Protein AF-A0A2T0TN71-F1 (afdb_monomer_lite)

Foldseek 3Di:
DDDPVVQDLVNLVVADFPPVLVVLLVVLVVLQVLLVVVVVCVVVVNDDDPVVVVSSVVSVVSSVVSSVCSSPPTHPVVVRVVVVVVVVD

Sequence (89 aa):
MHNQNDLSLLERFSAPTPKLFSLIRNAGVILGLFSAFLMGLEAQGIELPAFLKTVAETSSLIEGIVAAVIAQLTVDFKALAQKKALDSI

Organism: NCBI:txid1469603

Radius of gyration: 17.32 Å; chains: 1; bounding box: 39×22×54 Å

Secondary structure (DSSP, 8-state):
---TTS--HHHHHHS---HHHHHHHHHHHHHHHHHHHHHHHHHTT----HHHHHHHHHHHHHHHHHHHHHHHH---HHHHHHHHHHTT-

Structure (mmCIF, N/CA/C/O backbone):
data_AF-A0A2T0TN71-F1
#
_entry.id   AF-A0A2T0TN71-F1
#
loop_
_atom_site.group_PDB
_atom_site.id
_atom_site.type_symbol
_atom_site.label_atom_id
_atom_site.label_alt_id
_atom_site.label_comp_id
_atom_site.label_asym_id
_atom_site.label_entity_id
_atom_site.label_seq_id
_atom_site.pdbx_PDB_ins_code
_atom_site.Cartn_x
_atom_site.Cartn_y
_atom_site.Cartn_z
_atom_site.occupancy
_atom_site.B_iso_or_equiv
_atom_site.auth_seq_id
_atom_site.auth_comp_id
_atom_site.auth_asym_id
_atom_site.auth_atom_id
_atom_site.pdbx_PDB_model_num
ATOM 1 N N . MET A 1 1 ? 19.698 7.485 -23.717 1.00 42.16 1 MET A N 1
ATOM 2 C CA . MET A 1 1 ? 19.618 6.604 -22.532 1.00 42.16 1 MET A CA 1
ATOM 3 C C . MET A 1 1 ? 18.536 7.177 -21.632 1.00 42.16 1 MET A C 1
ATOM 5 O O . MET A 1 1 ? 18.666 8.335 -21.273 1.00 42.16 1 MET A O 1
ATOM 9 N N . HIS A 1 2 ? 17.444 6.452 -21.369 1.00 45.91 2 HIS A N 1
ATOM 10 C CA . HIS A 1 2 ? 16.406 6.933 -20.444 1.00 45.91 2 HIS A CA 1
ATOM 11 C C . HIS A 1 2 ? 16.961 6.841 -19.019 1.00 45.91 2 HIS A C 1
ATOM 13 O O . HIS A 1 2 ? 17.315 5.746 -18.577 1.00 45.91 2 HIS A O 1
ATOM 19 N N . ASN A 1 3 ? 17.107 7.982 -18.345 1.00 56.81 3 ASN A N 1
ATOM 20 C CA . ASN A 1 3 ? 17.641 8.039 -16.992 1.00 56.81 3 ASN A CA 1
ATOM 21 C C . ASN A 1 3 ? 16.603 7.489 -16.008 1.00 56.81 3 ASN A C 1
ATOM 23 O O . ASN A 1 3 ? 15.409 7.754 -16.122 1.00 56.81 3 ASN A O 1
ATOM 27 N N . GLN A 1 4 ? 17.061 6.738 -15.005 1.00 53.38 4 GLN A N 1
ATOM 28 C CA . GLN A 1 4 ? 16.219 6.149 -13.948 1.00 53.38 4 GLN A CA 1
ATOM 29 C C . GLN A 1 4 ? 15.371 7.190 -13.187 1.00 53.38 4 GLN A C 1
ATOM 31 O O . GLN A 1 4 ? 14.367 6.843 -12.558 1.00 53.38 4 GLN A O 1
ATOM 36 N N . ASN A 1 5 ? 15.768 8.460 -13.257 1.00 61.12 5 ASN A N 1
ATOM 37 C CA . ASN A 1 5 ? 15.111 9.587 -12.605 1.00 61.12 5 ASN A CA 1
ATOM 38 C C . ASN A 1 5 ? 13.944 10.184 -13.405 1.00 61.12 5 ASN A C 1
ATOM 40 O O . ASN A 1 5 ? 13.207 10.982 -12.839 1.00 61.12 5 ASN A O 1
ATOM 44 N N . ASP A 1 6 ? 13.736 9.780 -14.662 1.00 68.69 6 ASP A N 1
ATOM 45 C CA . ASP A 1 6 ? 12.670 10.346 -15.504 1.00 68.69 6 ASP A CA 1
ATOM 46 C C . ASP A 1 6 ? 11.318 9.628 -15.333 1.00 68.69 6 ASP A C 1
ATOM 48 O O . ASP A 1 6 ? 10.304 10.099 -15.835 1.00 68.69 6 ASP A O 1
ATOM 52 N N . LEU A 1 7 ? 11.282 8.485 -14.630 1.00 68.38 7 LEU A N 1
ATOM 53 C CA . LEU A 1 7 ? 10.034 7.772 -14.337 1.00 68.38 7 LEU A CA 1
ATOM 54 C C . LEU A 1 7 ? 9.294 8.443 -13.175 1.00 68.38 7 LEU A C 1
ATOM 56 O O . LEU A 1 7 ? 9.782 8.436 -12.038 1.00 68.38 7 LEU A O 1
ATOM 60 N N . SER A 1 8 ? 8.083 8.926 -13.446 1.00 74.94 8 SER A N 1
ATOM 61 C CA . SER A 1 8 ? 7.148 9.414 -12.429 1.00 74.94 8 SER A CA 1
ATOM 62 C C . SER A 1 8 ? 6.705 8.294 -11.473 1.00 74.94 8 SER A C 1
ATOM 64 O O . SER A 1 8 ? 6.799 7.105 -11.782 1.00 74.94 8 SER A O 1
ATOM 66 N N . LEU A 1 9 ? 6.182 8.653 -10.294 1.00 70.31 9 LEU A N 1
ATOM 67 C CA . LEU A 1 9 ? 5.716 7.675 -9.294 1.00 70.31 9 LEU A CA 1
ATOM 68 C C . LEU A 1 9 ? 4.650 6.715 -9.851 1.00 70.31 9 LEU A C 1
ATOM 70 O O . LEU A 1 9 ? 4.670 5.525 -9.539 1.00 70.31 9 LEU A O 1
ATOM 74 N N . LEU A 1 10 ? 3.762 7.210 -10.718 1.00 71.88 10 LEU A N 1
ATOM 75 C CA . LEU A 1 10 ? 2.737 6.400 -11.384 1.00 71.88 10 LEU A CA 1
ATOM 76 C C . LEU A 1 10 ? 3.334 5.418 -12.399 1.00 71.88 10 LEU A C 1
ATOM 78 O O . LEU A 1 10 ? 2.916 4.258 -12.467 1.00 71.88 10 LEU A O 1
ATOM 82 N N . GLU A 1 11 ? 4.339 5.849 -13.160 1.00 72.69 11 GLU A N 1
ATOM 83 C CA . GLU A 1 11 ? 5.042 4.974 -14.101 1.00 72.69 11 GLU A CA 1
ATOM 84 C C . GLU A 1 11 ? 5.858 3.909 -13.369 1.00 72.69 11 GLU A C 1
ATOM 86 O O . GLU A 1 11 ? 5.865 2.753 -13.785 1.00 72.69 11 GLU A O 1
ATOM 91 N N . ARG A 1 12 ? 6.483 4.263 -12.238 1.00 70.69 12 ARG A N 1
ATOM 92 C CA . ARG A 1 12 ? 7.181 3.313 -11.358 1.00 70.69 12 ARG A CA 1
ATOM 93 C C . ARG A 1 12 ? 6.230 2.285 -10.757 1.00 70.69 12 ARG A C 1
ATOM 95 O O . ARG A 1 12 ? 6.579 1.112 -10.682 1.00 70.69 12 ARG A O 1
ATOM 102 N N . PHE A 1 13 ? 5.025 2.699 -10.369 1.00 69.62 13 PHE A N 1
ATOM 103 C CA . PHE A 1 13 ? 4.008 1.782 -9.857 1.00 69.62 13 PHE A CA 1
ATOM 104 C C . PHE A 1 13 ? 3.536 0.787 -10.926 1.00 69.62 13 PHE A C 1
ATOM 106 O O . PHE A 1 13 ? 3.330 -0.391 -10.633 1.00 69.62 13 PHE A O 1
ATOM 113 N N . SER A 1 14 ? 3.400 1.251 -12.169 1.00 70.81 14 SER A N 1
ATOM 114 C CA . SER A 1 14 ? 2.919 0.451 -13.305 1.00 70.81 14 SER A CA 1
ATOM 115 C C . SER A 1 14 ? 4.027 -0.350 -14.000 1.00 70.81 14 SER A C 1
ATOM 117 O O . SER A 1 14 ? 3.748 -1.192 -14.858 1.00 70.81 14 SER A O 1
ATOM 119 N N . ALA A 1 15 ? 5.288 -0.093 -13.649 1.00 72.56 15 ALA A N 1
ATOM 120 C CA . ALA A 1 15 ? 6.439 -0.783 -14.199 1.00 72.56 15 ALA A CA 1
ATOM 121 C C . ALA A 1 15 ? 6.461 -2.268 -13.782 1.00 72.56 15 ALA A C 1
ATOM 123 O O . ALA A 1 15 ? 5.979 -2.635 -12.704 1.00 72.56 15 ALA A O 1
ATOM 124 N N . PRO A 1 16 ? 7.033 -3.148 -14.624 1.00 69.12 16 PRO A N 1
ATOM 125 C CA . PRO A 1 16 ? 7.241 -4.537 -14.261 1.00 69.12 16 PRO A CA 1
ATOM 126 C C . PRO A 1 16 ? 8.197 -4.616 -13.067 1.00 69.12 16 PRO A C 1
ATOM 128 O O . PRO A 1 16 ? 9.282 -4.034 -13.068 1.00 69.12 16 PRO A O 1
ATOM 131 N N . THR A 1 17 ? 7.763 -5.347 -12.045 1.00 72.69 17 THR A N 1
ATOM 132 C CA . THR A 1 17 ? 8.514 -5.600 -10.815 1.00 72.69 17 THR A CA 1
ATOM 133 C C . THR A 1 17 ? 8.747 -7.108 -10.667 1.00 72.69 17 THR A C 1
ATOM 135 O O . THR A 1 17 ? 7.897 -7.901 -11.091 1.00 72.69 17 THR A O 1
ATOM 138 N N . PRO A 1 18 ? 9.876 -7.554 -10.084 1.00 76.94 18 PRO A N 1
ATOM 139 C CA . PRO A 1 18 ? 10.116 -8.975 -9.854 1.00 76.94 18 PRO A CA 1
ATOM 140 C C . PRO A 1 18 ? 9.015 -9.594 -8.983 1.00 76.94 18 PRO A C 1
ATOM 142 O O . PRO A 1 18 ? 8.482 -8.939 -8.087 1.00 76.94 18 PRO A O 1
ATOM 145 N N . LYS A 1 19 ? 8.699 -10.880 -9.203 1.00 74.56 19 LYS A N 1
ATOM 146 C CA . LYS A 1 19 ? 7.536 -11.557 -8.589 1.00 74.56 19 LYS A CA 1
ATOM 147 C C . LYS A 1 19 ? 7.443 -11.365 -7.072 1.00 74.56 19 LYS A C 1
ATOM 149 O O . LYS A 1 19 ? 6.367 -11.041 -6.578 1.00 74.56 19 LYS A O 1
ATOM 154 N N . LEU A 1 20 ? 8.561 -11.490 -6.354 1.00 76.19 20 LEU A N 1
ATOM 155 C CA . LEU A 1 20 ? 8.616 -11.296 -4.901 1.00 76.19 20 LEU A CA 1
ATOM 156 C C . LEU A 1 20 ? 8.160 -9.888 -4.486 1.00 76.19 20 LEU A C 1
ATOM 158 O O . LEU A 1 20 ? 7.328 -9.739 -3.598 1.00 76.19 20 LEU A O 1
ATOM 162 N N . PHE A 1 21 ? 8.646 -8.857 -5.172 1.00 76.12 21 PHE A N 1
ATOM 163 C CA . PHE A 1 21 ? 8.281 -7.472 -4.886 1.00 76.12 21 PHE A CA 1
ATOM 164 C C . PHE A 1 21 ? 6.863 -7.131 -5.341 1.00 76.12 21 PHE A C 1
ATOM 166 O O . PHE A 1 21 ? 6.179 -6.365 -4.668 1.00 76.12 21 PHE A O 1
ATOM 173 N N . SER A 1 22 ? 6.385 -7.747 -6.426 1.00 74.50 22 SER A N 1
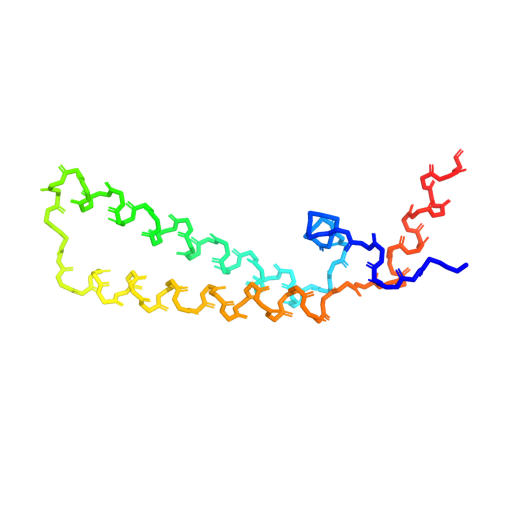ATOM 174 C CA . SER A 1 22 ? 4.988 -7.609 -6.845 1.00 74.50 22 SER A CA 1
ATOM 175 C C . SER A 1 22 ? 4.019 -8.169 -5.795 1.00 74.50 22 SER A C 1
ATOM 177 O O . SER A 1 22 ? 2.975 -7.570 -5.540 1.00 74.50 22 SER A O 1
ATOM 179 N N . LEU A 1 23 ? 4.389 -9.273 -5.130 1.00 79.12 23 LEU A N 1
ATOM 180 C CA . LEU A 1 23 ? 3.605 -9.860 -4.043 1.00 79.12 23 LEU A CA 1
ATOM 181 C C . LEU A 1 23 ? 3.590 -8.946 -2.820 1.00 79.12 23 LEU A C 1
ATOM 183 O O . LEU A 1 23 ? 2.521 -8.682 -2.280 1.00 79.12 23 LEU A O 1
ATOM 187 N N . ILE A 1 24 ? 4.752 -8.415 -2.428 1.00 77.19 24 ILE A N 1
ATOM 188 C CA . ILE A 1 24 ? 4.869 -7.475 -1.305 1.00 77.19 24 ILE A CA 1
ATOM 189 C C . ILE A 1 24 ? 4.054 -6.201 -1.581 1.00 77.19 24 ILE A C 1
ATOM 191 O O . ILE A 1 24 ? 3.319 -5.754 -0.705 1.00 77.19 24 ILE A O 1
ATOM 195 N N . ARG A 1 25 ? 4.099 -5.663 -2.810 1.00 74.81 25 ARG A N 1
ATOM 196 C CA . ARG A 1 25 ? 3.266 -4.525 -3.238 1.00 74.81 25 ARG A CA 1
ATOM 197 C C . ARG A 1 25 ? 1.791 -4.805 -3.071 1.00 74.81 25 ARG A C 1
ATOM 199 O O . ARG A 1 25 ? 1.089 -4.011 -2.459 1.00 74.81 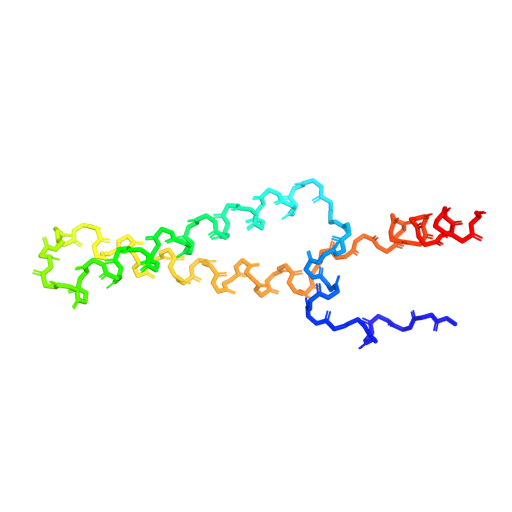25 ARG A O 1
ATOM 206 N N . ASN A 1 26 ? 1.328 -5.915 -3.627 1.00 78.25 26 ASN A N 1
ATOM 207 C CA . ASN A 1 26 ? -0.085 -6.245 -3.591 1.00 78.25 26 ASN A CA 1
ATOM 208 C C . ASN A 1 26 ? -0.549 -6.498 -2.148 1.00 78.25 26 ASN A C 1
ATOM 210 O O . ASN A 1 26 ? -1.627 -6.047 -1.782 1.00 78.25 26 ASN A O 1
ATOM 214 N N . ALA A 1 27 ? 0.277 -7.143 -1.317 1.00 79.88 27 ALA A N 1
ATOM 215 C CA . ALA A 1 27 ? -0.006 -7.324 0.105 1.00 79.88 27 ALA A CA 1
ATOM 216 C C . ALA A 1 27 ? -0.095 -5.983 0.851 1.00 79.88 27 ALA A C 1
ATOM 218 O O . ALA A 1 27 ? -1.045 -5.781 1.599 1.00 79.88 27 ALA A O 1
ATOM 219 N N . GLY A 1 28 ? 0.836 -5.054 0.600 1.00 75.44 28 GLY A N 1
ATOM 220 C CA . GLY A 1 28 ? 0.788 -3.697 1.149 1.00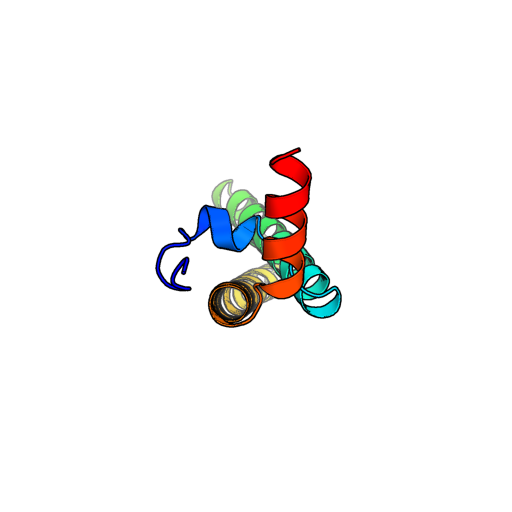 75.44 28 GLY A CA 1
ATOM 221 C C . GLY A 1 28 ? -0.499 -2.972 0.765 1.00 75.44 28 GLY A C 1
ATOM 222 O O . GLY A 1 28 ? -1.256 -2.591 1.644 1.00 75.44 28 GLY A O 1
ATOM 223 N N . VAL A 1 29 ? -0.810 -2.904 -0.534 1.00 78.69 29 VAL A N 1
ATOM 224 C CA . VAL A 1 29 ? -2.029 -2.245 -1.042 1.00 78.69 29 VAL A CA 1
ATOM 225 C C . VAL A 1 29 ? -3.302 -2.837 -0.428 1.00 78.69 29 VAL A C 1
ATOM 227 O O . VAL A 1 29 ? -4.223 -2.103 -0.080 1.00 78.69 29 VAL A O 1
ATOM 230 N N . ILE A 1 30 ? -3.375 -4.164 -0.281 1.00 82.50 30 ILE A N 1
ATOM 231 C CA . ILE A 1 30 ? -4.526 -4.819 0.357 1.00 82.50 30 ILE A CA 1
ATOM 232 C C . ILE A 1 30 ? -4.625 -4.416 1.832 1.00 82.50 30 ILE A C 1
ATOM 234 O O . ILE A 1 30 ? -5.716 -4.085 2.292 1.00 82.50 30 ILE A O 1
ATOM 238 N N . LEU A 1 31 ? -3.506 -4.417 2.562 1.00 80.31 31 LEU A N 1
ATOM 239 C CA . LEU A 1 31 ? -3.469 -4.013 3.969 1.00 80.31 31 LEU A CA 1
ATOM 240 C C . LEU A 1 31 ? -3.872 -2.545 4.157 1.00 80.31 31 LEU A C 1
ATOM 242 O O . LEU A 1 31 ? -4.595 -2.238 5.103 1.00 80.31 31 LEU A O 1
ATOM 246 N N . GLY A 1 32 ? -3.484 -1.659 3.243 1.00 79.19 32 GLY A N 1
ATOM 247 C CA . GLY A 1 32 ? -3.904 -0.261 3.266 1.00 79.19 32 GLY A CA 1
ATOM 248 C C . GLY A 1 32 ? -5.349 -0.022 2.996 1.00 79.19 32 GLY A C 1
ATOM 249 O O . GLY A 1 32 ? -6.001 0.704 3.736 1.00 79.19 32 GLY A O 1
ATOM 250 N N . LEU A 1 33 ? -5.871 -0.663 1.953 1.00 82.31 33 LEU A N 1
ATOM 251 C CA . LEU A 1 33 ? -7.298 -0.618 1.667 1.00 82.31 33 LEU A CA 1
ATOM 252 C C . LEU A 1 33 ? -8.097 -1.124 2.869 1.00 82.31 33 LEU A C 1
ATOM 254 O O . LEU A 1 33 ? -9.121 -0.537 3.209 1.00 82.31 33 LEU A O 1
ATOM 258 N N . PHE A 1 34 ? -7.604 -2.159 3.551 1.00 81.06 34 PHE A N 1
ATOM 259 C CA . PHE A 1 34 ? -8.224 -2.672 4.767 1.00 81.06 34 PHE A CA 1
ATOM 260 C C . PHE A 1 34 ? -8.135 -1.677 5.934 1.00 81.06 34 PHE A C 1
ATOM 262 O O . PHE A 1 34 ? -9.132 -1.444 6.613 1.00 81.06 34 PHE A O 1
ATOM 269 N N . SER A 1 35 ? -6.978 -1.042 6.141 1.00 76.38 35 SER A N 1
ATOM 270 C CA . SER A 1 35 ? -6.795 -0.010 7.169 1.00 76.38 35 SER A CA 1
ATOM 271 C C . SER A 1 35 ? -7.677 1.216 6.903 1.00 76.38 35 SER A C 1
ATOM 273 O O . SER A 1 35 ? -8.441 1.626 7.773 1.00 76.38 35 SER A O 1
ATOM 275 N N . ALA A 1 36 ? -7.680 1.736 5.674 1.00 79.69 36 ALA A N 1
ATOM 276 C CA . ALA A 1 36 ? -8.524 2.849 5.248 1.00 79.69 36 ALA A CA 1
ATOM 277 C C . ALA A 1 36 ? -10.019 2.525 5.378 1.00 79.69 36 ALA A C 1
ATOM 279 O O . ALA A 1 36 ? -10.803 3.381 5.785 1.00 79.69 36 ALA A O 1
ATOM 280 N N . PHE A 1 37 ? -10.420 1.286 5.082 1.00 83.50 37 PHE A N 1
ATOM 281 C CA . PHE A 1 37 ? -11.788 0.822 5.294 1.00 83.50 37 PHE A CA 1
ATOM 282 C C . PHE A 1 37 ? -12.164 0.813 6.781 1.00 83.50 37 PHE A C 1
ATOM 284 O O . PHE A 1 37 ? -13.211 1.344 7.143 1.00 83.50 37 PHE A O 1
ATOM 291 N N . LEU A 1 38 ? -11.300 0.281 7.652 1.00 80.44 38 LEU A N 1
ATOM 292 C CA . LEU A 1 38 ? -11.520 0.288 9.102 1.00 80.44 38 LEU A CA 1
ATOM 293 C C . LEU A 1 38 ? -11.591 1.716 9.661 1.00 80.44 38 LEU A C 1
ATOM 295 O O . LEU A 1 38 ? -12.522 2.037 10.394 1.00 80.44 38 LEU A O 1
ATOM 299 N N . MET A 1 39 ? -10.677 2.601 9.259 1.00 78.12 39 MET A N 1
ATOM 300 C CA . MET A 1 39 ? -10.723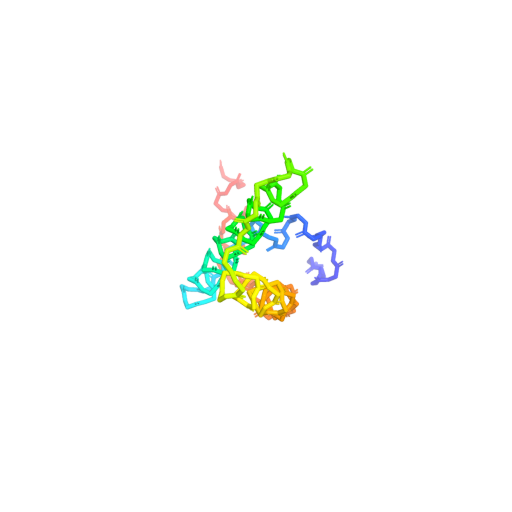 4.019 9.641 1.00 78.12 39 MET A CA 1
ATOM 301 C C . MET A 1 39 ? -11.999 4.703 9.127 1.00 78.12 39 MET A C 1
ATOM 303 O O . MET A 1 39 ? -12.592 5.525 9.821 1.00 78.12 39 MET A O 1
ATOM 307 N N . GLY A 1 40 ? -12.460 4.337 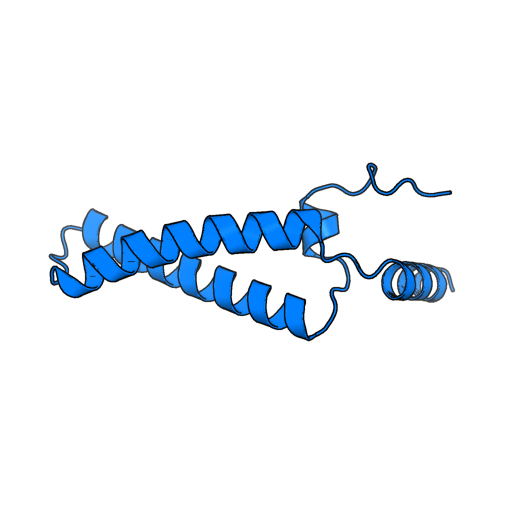7.928 1.00 81.62 40 GLY A N 1
ATOM 308 C CA . GLY A 1 40 ? -13.718 4.819 7.360 1.00 81.62 40 GLY A CA 1
ATOM 309 C C . GLY A 1 40 ? -14.959 4.348 8.124 1.00 81.62 40 GLY A C 1
ATOM 310 O O . GLY A 1 40 ? -15.930 5.099 8.212 1.00 81.62 40 GLY A O 1
ATOM 311 N N . LEU A 1 41 ? -14.941 3.138 8.693 1.00 78.69 41 LEU A N 1
ATOM 312 C CA . LEU A 1 41 ? -16.000 2.645 9.582 1.00 78.69 41 LEU A CA 1
ATOM 313 C C . LEU A 1 41 ? -15.990 3.386 10.926 1.00 78.69 41 LEU A C 1
ATOM 315 O O . LEU A 1 41 ? -17.051 3.772 11.415 1.00 78.69 41 LEU A O 1
ATOM 319 N N . GLU A 1 42 ? -14.808 3.656 11.484 1.00 79.19 42 GLU A N 1
ATOM 320 C CA . GLU A 1 42 ? -14.677 4.451 12.710 1.00 79.19 42 GLU A CA 1
ATOM 321 C C . GLU A 1 42 ? -15.215 5.875 12.522 1.00 79.19 42 GLU A C 1
ATOM 323 O O . GLU A 1 42 ? -15.970 6.375 13.355 1.00 79.19 42 GLU A O 1
ATOM 328 N N . ALA A 1 43 ? -14.896 6.510 11.390 1.00 78.31 43 ALA A N 1
ATOM 329 C CA . ALA A 1 43 ? -15.389 7.845 11.051 1.00 78.31 43 ALA A CA 1
ATOM 330 C C . ALA A 1 43 ? -16.923 7.905 10.907 1.00 78.31 43 ALA A C 1
ATOM 332 O O . ALA A 1 43 ? -17.516 8.970 11.068 1.00 78.31 43 ALA A O 1
ATOM 333 N N . GLN A 1 44 ? -17.572 6.770 10.633 1.00 82.31 44 GLN A N 1
ATOM 334 C CA . GLN A 1 44 ? -19.033 6.637 10.596 1.00 82.31 44 GLN A CA 1
ATOM 335 C C . GLN A 1 44 ? -19.651 6.382 11.982 1.00 82.31 44 GLN A C 1
ATOM 337 O O . GLN A 1 44 ? -20.864 6.210 12.086 1.00 82.31 44 GLN A O 1
ATOM 342 N N . GLY A 1 45 ? -18.844 6.368 13.048 1.00 81.12 45 GLY A N 1
ATOM 343 C CA . GLY A 1 45 ? -19.298 6.140 14.421 1.00 81.12 45 GLY A CA 1
ATOM 344 C C . GLY A 1 45 ? -19.505 4.667 14.772 1.00 81.12 45 GLY A C 1
ATOM 345 O O . GLY A 1 45 ? -20.136 4.366 15.783 1.00 81.12 45 GLY A O 1
ATOM 346 N N . ILE A 1 46 ? -18.996 3.739 13.955 1.00 81.31 46 ILE A N 1
ATOM 347 C CA . ILE A 1 46 ? -19.017 2.309 14.271 1.00 81.31 46 ILE A CA 1
ATOM 348 C C . ILE A 1 46 ? -17.851 2.032 15.221 1.00 81.31 46 ILE A C 1
ATOM 350 O O . ILE A 1 46 ? -16.686 2.085 14.824 1.00 81.31 46 ILE A O 1
ATOM 354 N N . GLU A 1 47 ? -18.163 1.746 16.485 1.00 78.38 47 GLU A N 1
ATOM 355 C CA . GLU A 1 47 ? -17.152 1.415 17.489 1.00 78.38 47 GLU A CA 1
ATOM 356 C C . GLU A 1 47 ? -16.456 0.097 17.134 1.00 78.38 47 GLU A C 1
ATOM 358 O O . GLU A 1 47 ? -17.024 -0.995 17.213 1.00 78.38 47 GLU A O 1
ATOM 363 N N . LEU A 1 48 ? -15.194 0.208 16.727 1.00 73.81 48 LEU A N 1
ATOM 364 C CA . LEU A 1 48 ? -14.347 -0.937 16.440 1.00 73.81 48 LEU A CA 1
ATOM 365 C C . LEU A 1 48 ? -13.702 -1.456 17.737 1.00 73.81 48 LEU A C 1
ATOM 367 O O . LEU A 1 48 ? -13.129 -0.671 18.497 1.00 73.81 48 LEU A O 1
ATOM 371 N N . PRO A 1 49 ? -13.723 -2.780 17.978 1.00 79.69 49 PRO A N 1
ATOM 372 C CA . PRO A 1 49 ? -12.948 -3.421 19.033 1.00 79.69 49 PRO A CA 1
ATOM 373 C C . PRO A 1 49 ? -11.490 -2.945 19.051 1.00 79.69 49 PRO A C 1
ATOM 375 O O . PRO A 1 49 ? -10.853 -2.863 18.001 1.00 79.69 49 PRO A O 1
ATOM 378 N N . ALA A 1 50 ? -10.929 -2.707 20.242 1.00 78.56 50 ALA A N 1
ATOM 379 C CA . ALA A 1 50 ? -9.573 -2.167 20.412 1.00 78.56 50 ALA A CA 1
ATOM 380 C C . ALA A 1 50 ? -8.496 -2.950 19.633 1.00 78.56 50 ALA A C 1
ATOM 382 O O . ALA A 1 50 ? -7.588 -2.354 19.062 1.00 78.56 50 ALA A O 1
ATOM 383 N N . PHE A 1 51 ? -8.652 -4.274 19.531 1.00 76.50 51 PHE A N 1
ATOM 384 C CA . PHE A 1 51 ? -7.794 -5.141 18.718 1.00 76.50 51 PHE A CA 1
ATOM 385 C C . PHE A 1 51 ? -7.758 -4.725 17.233 1.00 76.50 51 PHE A C 1
ATOM 387 O O . PHE A 1 51 ? -6.681 -4.679 16.644 1.00 76.50 51 PHE A O 1
ATOM 394 N N . LEU A 1 52 ? -8.902 -4.380 16.632 1.00 73.06 52 LEU A N 1
ATOM 395 C CA . LEU A 1 52 ? -8.965 -3.955 15.229 1.00 73.06 52 LEU A CA 1
ATOM 396 C C . LEU A 1 52 ? -8.327 -2.581 15.026 1.00 73.06 52 LEU A C 1
ATOM 398 O O . LEU A 1 52 ? -7.704 -2.348 13.993 1.00 73.06 52 LEU A O 1
ATOM 402 N N . LYS A 1 53 ? -8.416 -1.705 16.031 1.00 74.25 53 LYS A N 1
ATOM 403 C CA . LYS A 1 53 ? -7.759 -0.394 16.032 1.00 74.25 53 LYS A CA 1
ATOM 404 C C . LYS A 1 53 ? -6.238 -0.523 15.991 1.00 74.25 53 LYS A C 1
ATOM 406 O O . LYS A 1 53 ? -5.587 0.044 15.119 1.00 74.25 53 LYS A O 1
ATOM 411 N N . THR A 1 54 ? -5.681 -1.363 16.861 1.00 77.38 54 THR A N 1
ATOM 412 C CA . THR A 1 54 ? -4.236 -1.637 16.893 1.00 77.38 54 THR A CA 1
ATOM 413 C C . THR A 1 54 ? -3.748 -2.286 15.593 1.00 77.38 54 THR A C 1
ATOM 415 O O . THR A 1 54 ? -2.657 -1.976 15.110 1.00 77.38 54 THR A O 1
ATOM 418 N N . VAL A 1 55 ? -4.560 -3.160 14.985 1.00 72.88 55 VAL A N 1
ATOM 419 C CA . VAL A 1 55 ? -4.261 -3.761 13.674 1.00 72.88 55 VAL A CA 1
ATOM 420 C C . VAL A 1 55 ? -4.283 -2.714 12.558 1.00 72.88 55 VAL A C 1
ATOM 422 O O . VAL A 1 55 ? -3.405 -2.733 11.697 1.00 72.88 55 VAL A O 1
ATOM 425 N N . ALA A 1 56 ? -5.234 -1.779 12.566 1.00 68.06 56 ALA A N 1
ATOM 426 C CA . ALA A 1 56 ? -5.312 -0.718 11.561 1.00 68.06 56 ALA A CA 1
ATOM 427 C C . ALA A 1 56 ? -4.088 0.216 11.612 1.00 68.06 56 ALA A C 1
ATOM 429 O O . ALA A 1 56 ? -3.489 0.502 10.570 1.00 68.06 56 ALA A O 1
ATOM 430 N N . GLU A 1 57 ? -3.671 0.619 12.815 1.00 71.06 57 GLU A N 1
ATOM 431 C CA . GLU A 1 57 ? -2.499 1.476 13.039 1.00 71.06 57 GLU A CA 1
ATOM 432 C C . GLU A 1 57 ? -1.193 0.797 12.599 1.00 71.06 57 GLU A C 1
ATOM 434 O O . GLU A 1 57 ? -0.387 1.382 11.873 1.00 71.06 57 GLU A O 1
ATOM 439 N N . THR A 1 58 ? -0.998 -0.468 12.980 1.00 69.75 58 THR A N 1
ATOM 440 C CA . THR A 1 58 ? 0.194 -1.241 12.587 1.00 69.75 58 THR A CA 1
ATOM 441 C C . THR A 1 58 ? 0.233 -1.527 11.088 1.00 69.75 58 THR A C 1
ATOM 443 O O . THR A 1 58 ? 1.299 -1.448 10.476 1.00 69.75 58 THR A O 1
ATOM 446 N N . SER A 1 59 ? -0.922 -1.791 10.472 1.00 69.12 59 SER A N 1
ATOM 447 C CA . SER A 1 59 ? -1.025 -2.033 9.028 1.00 69.1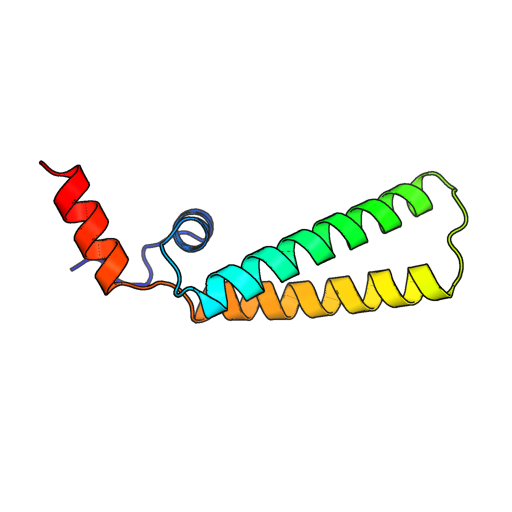2 59 SER A CA 1
ATOM 448 C C . SER A 1 59 ? -0.681 -0.789 8.209 1.00 69.12 59 SER A C 1
ATOM 450 O O . SER A 1 59 ? 0.030 -0.905 7.215 1.00 69.12 59 SER A O 1
ATOM 452 N N . SER A 1 60 ? -1.107 0.399 8.655 1.00 69.25 60 SER A N 1
ATOM 453 C CA . SER A 1 60 ? -0.780 1.677 8.003 1.00 69.25 60 SER A CA 1
ATOM 454 C C . SER A 1 60 ? 0.731 1.957 8.000 1.00 69.25 60 SER A C 1
ATOM 456 O O . SER A 1 60 ? 1.314 2.353 6.988 1.00 69.25 60 SER A O 1
ATOM 458 N N . LEU A 1 61 ? 1.413 1.657 9.110 1.00 71.50 61 LEU A N 1
ATOM 459 C CA . LEU A 1 61 ? 2.864 1.832 9.220 1.00 71.50 61 LEU A CA 1
ATOM 460 C C . LEU A 1 61 ? 3.634 0.849 8.321 1.00 71.50 61 LEU A C 1
ATOM 462 O O . LEU A 1 61 ? 4.595 1.234 7.649 1.00 71.50 61 LEU A O 1
ATOM 466 N N . ILE A 1 62 ? 3.188 -0.409 8.267 1.00 69.75 62 ILE A N 1
ATOM 467 C CA . ILE A 1 62 ? 3.750 -1.434 7.374 1.00 69.75 62 ILE A CA 1
ATOM 468 C C . ILE A 1 62 ? 3.565 -1.026 5.910 1.00 69.75 62 ILE A C 1
ATOM 470 O O . ILE A 1 62 ? 4.483 -1.189 5.106 1.00 69.75 62 ILE A O 1
ATOM 474 N N . GLU A 1 63 ? 2.421 -0.442 5.566 1.00 67.44 63 GLU A N 1
ATOM 475 C CA . GLU A 1 63 ? 2.159 0.067 4.227 1.00 67.44 63 GLU A CA 1
ATOM 476 C C . GLU A 1 63 ? 3.131 1.158 3.792 1.00 67.44 63 GLU A C 1
ATOM 478 O O . GLU A 1 63 ? 3.653 1.097 2.680 1.00 67.44 63 GLU A O 1
ATOM 483 N N . GLY A 1 64 ? 3.420 2.126 4.667 1.00 67.31 64 GLY A N 1
ATOM 484 C CA . GLY A 1 64 ? 4.370 3.199 4.370 1.00 67.31 64 GLY A CA 1
ATOM 485 C C . GLY A 1 64 ? 5.771 2.663 4.066 1.00 67.31 64 GLY A C 1
ATOM 486 O O . GLY A 1 64 ? 6.422 3.105 3.117 1.00 67.31 64 GLY A O 1
ATOM 487 N N . ILE A 1 65 ? 6.210 1.650 4.819 1.00 68.75 65 ILE A N 1
ATOM 488 C CA . ILE A 1 65 ? 7.494 0.970 4.598 1.00 68.75 65 ILE A CA 1
ATOM 489 C C . ILE A 1 65 ? 7.470 0.203 3.275 1.00 68.75 65 ILE A C 1
ATOM 491 O O . ILE A 1 65 ? 8.400 0.315 2.478 1.00 68.75 65 ILE A O 1
ATOM 495 N N . VAL A 1 66 ? 6.399 -0.544 3.009 1.00 67.00 66 VAL A N 1
ATOM 496 C CA . VAL A 1 66 ? 6.233 -1.311 1.771 1.00 67.00 66 VAL A CA 1
ATOM 497 C C . VAL A 1 66 ? 6.225 -0.381 0.554 1.00 67.00 66 VAL A C 1
ATOM 499 O O . VAL A 1 66 ? 6.983 -0.610 -0.388 1.00 67.00 66 VAL A O 1
ATOM 502 N N . ALA A 1 67 ? 5.457 0.708 0.589 1.00 66.50 67 ALA A N 1
ATOM 503 C CA . ALA A 1 67 ? 5.397 1.706 -0.473 1.00 66.50 67 ALA A CA 1
ATOM 504 C C . ALA A 1 67 ? 6.762 2.368 -0.722 1.00 66.50 67 ALA A C 1
ATOM 506 O O . ALA A 1 67 ? 7.178 2.494 -1.876 1.00 66.50 67 ALA A O 1
ATOM 507 N N . ALA A 1 68 ? 7.491 2.728 0.339 1.00 66.00 68 ALA A N 1
ATOM 508 C CA . ALA A 1 68 ? 8.828 3.312 0.234 1.00 66.00 68 ALA A CA 1
ATOM 509 C C . ALA A 1 68 ? 9.845 2.331 -0.374 1.00 66.00 68 ALA A C 1
ATOM 511 O O . ALA A 1 68 ? 10.583 2.686 -1.295 1.00 66.00 68 ALA A O 1
ATOM 512 N N . VAL A 1 69 ? 9.842 1.078 0.087 1.00 66.19 69 VAL A N 1
ATOM 513 C CA . VAL A 1 69 ? 10.715 0.008 -0.420 1.00 66.19 69 VAL A CA 1
ATOM 514 C C . VAL A 1 69 ? 10.424 -0.279 -1.893 1.00 66.19 69 VAL A C 1
ATOM 516 O O . VAL A 1 69 ? 11.345 -0.434 -2.696 1.00 66.19 69 VAL A O 1
ATOM 519 N N . ILE A 1 70 ? 9.150 -0.287 -2.285 1.00 61.72 70 ILE A N 1
ATOM 520 C CA . ILE A 1 70 ? 8.747 -0.503 -3.677 1.00 61.72 70 ILE A CA 1
ATOM 521 C C . ILE A 1 70 ? 9.166 0.667 -4.558 1.00 61.72 70 ILE A C 1
ATOM 523 O O . ILE A 1 70 ? 9.755 0.446 -5.619 1.00 61.72 70 ILE A O 1
ATOM 527 N N . ALA A 1 71 ? 8.929 1.898 -4.105 1.00 59.91 71 ALA A N 1
ATOM 528 C CA . ALA A 1 71 ? 9.313 3.105 -4.828 1.00 59.91 71 ALA A CA 1
ATOM 529 C C . ALA A 1 71 ? 10.830 3.194 -5.071 1.00 59.91 71 ALA A C 1
ATOM 531 O O . ALA A 1 71 ? 11.255 3.778 -6.074 1.00 59.91 71 ALA A O 1
ATOM 532 N N . GLN A 1 72 ? 11.632 2.607 -4.177 1.00 59.47 72 GLN A N 1
ATOM 533 C CA . GLN A 1 72 ? 13.091 2.651 -4.233 1.00 59.47 72 GLN A CA 1
ATOM 534 C C . GLN A 1 72 ? 13.735 1.462 -4.966 1.00 59.47 72 GLN A C 1
ATOM 536 O O . GLN A 1 72 ? 14.747 1.674 -5.629 1.00 59.47 72 GLN A O 1
ATOM 541 N N . LEU A 1 73 ? 13.191 0.238 -4.890 1.00 59.47 73 LEU A N 1
ATOM 542 C CA . LEU A 1 73 ? 13.960 -0.972 -5.249 1.00 59.47 73 LEU A CA 1
ATOM 543 C C . LEU A 1 73 ? 13.437 -1.808 -6.427 1.00 59.47 73 LEU A C 1
ATOM 545 O O . LEU A 1 73 ? 14.095 -2.777 -6.798 1.00 59.47 73 LEU A O 1
ATOM 549 N N . THR A 1 74 ? 12.271 -1.515 -7.012 1.00 62.19 74 THR A N 1
ATOM 550 C CA . THR A 1 74 ? 11.521 -2.605 -7.681 1.00 62.19 74 THR A CA 1
ATOM 551 C C . THR A 1 74 ? 11.429 -2.586 -9.195 1.00 62.19 74 THR A C 1
ATOM 553 O O . THR A 1 74 ? 10.987 -3.586 -9.757 1.00 62.19 74 THR A O 1
ATOM 556 N N . VAL A 1 75 ? 11.853 -1.529 -9.886 1.00 65.38 75 VAL A N 1
ATOM 557 C CA . VAL A 1 75 ? 11.729 -1.506 -11.350 1.00 65.38 75 VAL A CA 1
ATOM 558 C C . VAL A 1 75 ? 12.707 -2.505 -11.977 1.00 65.38 75 VAL A C 1
ATOM 560 O O . VAL A 1 75 ? 13.922 -2.317 -11.925 1.00 65.38 75 VAL A O 1
ATOM 563 N N . ASP A 1 76 ? 12.182 -3.559 -12.609 1.00 72.00 76 ASP A N 1
ATOM 564 C CA . ASP A 1 76 ? 12.979 -4.454 -13.449 1.00 72.00 76 ASP A CA 1
ATOM 565 C C . ASP A 1 76 ? 13.213 -3.777 -14.804 1.00 72.00 76 ASP A C 1
ATOM 567 O O . ASP A 1 76 ? 12.413 -3.862 -15.742 1.00 72.00 76 ASP A O 1
ATOM 571 N N . PHE A 1 77 ? 14.328 -3.057 -14.898 1.00 68.75 77 PHE A N 1
ATOM 572 C CA . PHE A 1 77 ? 14.679 -2.279 -16.084 1.00 68.75 77 PHE A CA 1
ATOM 573 C C . PHE A 1 77 ? 14.926 -3.145 -17.325 1.00 68.75 77 PHE A C 1
ATOM 575 O O . PHE A 1 77 ? 14.724 -2.671 -18.445 1.00 68.75 77 PHE A O 1
ATOM 582 N N . LYS A 1 78 ? 15.322 -4.415 -17.152 1.00 69.00 78 LYS A N 1
ATOM 583 C CA . LYS A 1 78 ? 15.539 -5.339 -18.271 1.00 69.00 78 LYS A CA 1
ATOM 584 C C . LYS A 1 78 ? 14.201 -5.757 -18.877 1.00 69.00 78 LYS A C 1
ATOM 586 O O . LYS A 1 78 ? 14.043 -5.711 -20.098 1.00 69.00 78 LYS A O 1
ATOM 591 N N . ALA A 1 79 ? 13.228 -6.085 -18.029 1.00 70.44 79 ALA A N 1
ATOM 592 C CA . ALA A 1 79 ? 11.864 -6.379 -18.456 1.00 70.44 79 ALA A CA 1
ATOM 593 C C . ALA A 1 79 ? 11.154 -5.140 -19.041 1.00 70.44 79 ALA A C 1
ATOM 595 O O . ALA A 1 79 ? 10.454 -5.243 -20.049 1.00 70.44 79 ALA A O 1
ATOM 596 N N . LEU A 1 80 ? 11.370 -3.952 -18.462 1.00 69.38 80 LEU A N 1
ATOM 597 C CA . LEU A 1 80 ? 10.800 -2.692 -18.958 1.00 69.38 80 LEU A CA 1
ATOM 598 C C . LEU A 1 80 ? 11.315 -2.335 -20.364 1.00 69.38 80 LEU A C 1
ATOM 600 O O . LEU A 1 80 ? 10.531 -1.929 -21.222 1.00 69.38 80 LEU A O 1
ATOM 604 N N . ALA A 1 81 ? 12.617 -2.503 -20.616 1.00 71.88 81 ALA A N 1
ATOM 605 C CA . ALA A 1 81 ? 13.213 -2.246 -21.926 1.00 71.88 81 ALA A CA 1
ATOM 606 C C . ALA A 1 81 ? 12.683 -3.206 -23.005 1.00 71.88 81 ALA A C 1
ATOM 608 O O . ALA A 1 81 ? 12.390 -2.768 -24.115 1.00 71.88 81 ALA A O 1
ATOM 609 N N . GLN A 1 82 ? 12.496 -4.490 -22.671 1.00 73.44 82 GLN A N 1
ATOM 610 C CA . GLN A 1 82 ? 11.890 -5.466 -23.584 1.00 73.44 82 GLN A CA 1
ATOM 611 C C . GLN A 1 82 ? 10.438 -5.128 -23.922 1.00 73.44 82 GLN A C 1
ATOM 613 O O . GLN A 1 82 ? 10.064 -5.194 -25.089 1.00 73.44 82 GLN A O 1
ATOM 618 N N . LYS A 1 83 ? 9.633 -4.718 -22.933 1.00 70.50 83 LYS A N 1
ATOM 619 C CA . LYS A 1 83 ? 8.242 -4.312 -23.170 1.00 70.50 83 LYS A CA 1
ATOM 620 C C . LYS A 1 83 ? 8.157 -3.108 -24.114 1.00 70.50 83 LYS A C 1
ATOM 622 O O . LYS A 1 83 ? 7.415 -3.156 -25.085 1.00 70.50 83 LYS A O 1
ATOM 627 N N . LYS A 1 84 ? 8.973 -2.070 -23.884 1.00 71.38 84 LYS A N 1
ATOM 628 C CA . LYS A 1 84 ? 9.022 -0.887 -24.765 1.00 71.38 84 LYS A CA 1
ATOM 629 C C . LYS A 1 84 ? 9.454 -1.224 -26.195 1.00 71.38 84 LYS A C 1
ATOM 631 O O . LYS A 1 84 ? 8.954 -0.608 -27.125 1.00 71.38 84 LYS A O 1
ATOM 636 N N . ALA A 1 85 ? 10.376 -2.173 -26.365 1.00 72.88 85 ALA A N 1
ATOM 637 C CA . ALA A 1 85 ? 10.815 -2.615 -27.686 1.00 72.88 85 ALA A CA 1
ATOM 638 C C . ALA A 1 85 ? 9.736 -3.430 -28.421 1.00 72.88 85 ALA A C 1
ATOM 640 O O . ALA A 1 85 ? 9.643 -3.349 -29.640 1.00 72.88 85 ALA A O 1
ATOM 641 N N . LEU A 1 86 ? 8.916 -4.188 -27.687 1.00 73.81 86 LEU A N 1
ATOM 642 C CA . LEU A 1 86 ? 7.801 -4.950 -28.247 1.00 73.81 86 LEU A CA 1
ATOM 643 C C . LEU A 1 86 ? 6.630 -4.043 -28.655 1.00 73.81 86 LEU A C 1
ATOM 645 O O . LEU A 1 86 ? 6.066 -4.244 -29.719 1.00 73.81 86 LEU A O 1
ATOM 649 N N . ASP A 1 87 ? 6.316 -3.024 -27.848 1.00 71.06 87 ASP A N 1
ATOM 650 C CA . ASP A 1 87 ? 5.265 -2.035 -28.144 1.00 71.06 87 ASP A CA 1
ATOM 651 C C . ASP A 1 87 ? 5.645 -1.081 -29.302 1.00 71.06 87 ASP A C 1
ATOM 653 O O . ASP A 1 87 ? 4.800 -0.332 -29.788 1.00 71.06 87 ASP A O 1
ATOM 657 N N . SER A 1 88 ? 6.918 -1.062 -29.726 1.00 64.38 88 SER A N 1
ATOM 658 C CA . SER A 1 88 ? 7.415 -0.232 -30.839 1.00 64.38 88 SER A CA 1
ATOM 659 C C . SER A 1 88 ? 7.403 -0.917 -32.215 1.00 64.38 88 SER A C 1
ATOM 661 O O . SER A 1 88 ? 7.899 -0.327 -33.177 1.00 64.38 88 SER A O 1
ATOM 663 N N . ILE A 1 89 ? 6.883 -2.147 -32.300 1.00 53.09 89 ILE A N 1
ATOM 664 C CA . ILE A 1 89 ? 6.702 -2.938 -33.532 1.00 53.09 89 ILE A CA 1
ATOM 665 C C . ILE A 1 89 ? 5.211 -2.965 -33.865 1.00 53.09 89 ILE A C 1
ATOM 667 O O . ILE A 1 89 ? 4.882 -2.796 -35.060 1.00 53.09 89 ILE A O 1
#

pLDDT: mean 71.71, std 7.83, range [42.16, 83.5]